Protein AF-A0A2H9NUJ4-F1 (afdb_monomer_lite)

Structure (mmCIF, N/CA/C/O backbone):
data_AF-A0A2H9NUJ4-F1
#
_entry.id   AF-A0A2H9NUJ4-F1
#
loop_
_atom_site.group_PDB
_atom_site.id
_atom_site.type_symbol
_atom_site.label_atom_id
_atom_site.label_alt_id
_atom_site.label_comp_id
_atom_site.label_asym_id
_atom_site.label_entity_id
_atom_site.label_seq_id
_atom_site.pdbx_PDB_ins_code
_atom_site.Cartn_x
_atom_site.Cartn_y
_atom_site.Cartn_z
_atom_site.occupancy
_atom_site.B_iso_or_equiv
_atom_site.auth_seq_id
_atom_site.auth_comp_id
_atom_site.auth_asym_id
_atom_site.auth_atom_id
_atom_site.pdbx_PDB_model_num
ATOM 1 N N . SER A 1 1 ? 20.844 10.760 -20.845 1.00 62.47 1 SER A N 1
ATOM 2 C CA . SER A 1 1 ? 20.416 10.807 -22.263 1.00 62.47 1 SER A CA 1
ATOM 3 C C . SER A 1 1 ? 21.504 11.251 -23.242 1.00 62.47 1 SER A C 1
ATOM 5 O O . SER A 1 1 ? 21.575 10.673 -24.317 1.00 62.47 1 SER A O 1
ATOM 7 N N . PHE A 1 2 ? 22.392 12.195 -22.890 1.00 80.06 2 PHE A N 1
ATOM 8 C CA . PHE A 1 2 ? 23.467 12.679 -23.781 1.00 80.06 2 PHE A CA 1
ATOM 9 C C . PHE A 1 2 ? 24.425 11.577 -24.287 1.00 80.06 2 PHE A C 1
ATOM 11 O O . PHE A 1 2 ? 24.618 11.435 -25.490 1.00 80.06 2 PHE A O 1
ATOM 18 N N . PHE A 1 3 ? 24.956 10.734 -23.393 1.00 82.25 3 PHE A N 1
ATOM 19 C CA . PHE A 1 3 ? 25.907 9.673 -23.766 1.00 82.25 3 PHE A CA 1
ATOM 20 C C . PHE A 1 3 ? 25.305 8.572 -24.653 1.00 82.25 3 PHE A C 1
ATOM 22 O O . PHE A 1 3 ? 25.983 8.054 -25.534 1.00 82.25 3 PHE A O 1
ATOM 29 N N . VAL A 1 4 ? 24.022 8.245 -24.464 1.00 80.62 4 VAL A N 1
ATOM 30 C CA . VAL A 1 4 ? 23.309 7.251 -25.287 1.00 80.62 4 VAL A CA 1
ATOM 31 C C . VAL A 1 4 ? 23.108 7.784 -26.705 1.00 80.62 4 VAL A C 1
ATOM 33 O O . VAL A 1 4 ? 23.403 7.085 -27.670 1.00 80.62 4 VAL A O 1
ATOM 36 N N . ALA A 1 5 ? 22.682 9.044 -26.835 1.00 83.31 5 ALA A N 1
ATOM 37 C CA . ALA A 1 5 ? 22.543 9.700 -28.132 1.00 83.31 5 ALA A CA 1
ATOM 38 C C . ALA A 1 5 ? 23.892 9.803 -28.865 1.00 83.31 5 ALA A C 1
ATOM 40 O O . ALA A 1 5 ? 23.971 9.515 -30.058 1.00 83.31 5 ALA A O 1
ATOM 41 N N . TYR A 1 6 ? 24.966 10.139 -28.143 1.00 88.31 6 TYR A N 1
ATOM 42 C CA . TYR A 1 6 ? 26.318 10.163 -28.698 1.00 88.31 6 TYR A CA 1
ATOM 43 C C . TYR A 1 6 ? 26.770 8.776 -29.179 1.00 88.31 6 TYR A C 1
ATOM 45 O O . TYR A 1 6 ? 27.252 8.645 -30.300 1.00 88.31 6 TYR A O 1
ATOM 53 N N . GLY A 1 7 ? 26.542 7.727 -28.383 1.00 84.56 7 GLY A N 1
ATOM 54 C CA . GLY A 1 7 ? 26.849 6.347 -28.766 1.00 84.56 7 GLY A CA 1
ATOM 55 C C . 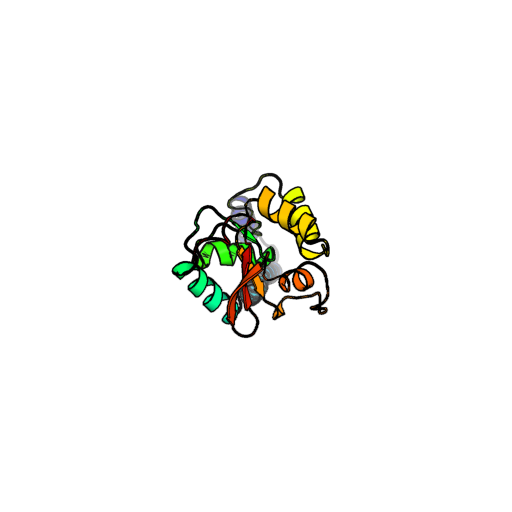GLY A 1 7 ? 26.126 5.908 -30.043 1.00 84.56 7 GLY A C 1
ATOM 56 O O . GLY A 1 7 ? 26.760 5.383 -30.955 1.00 84.56 7 GLY A O 1
ATOM 57 N N . PHE A 1 8 ? 24.826 6.200 -30.163 1.00 83.88 8 PHE A N 1
ATOM 58 C CA . PHE A 1 8 ? 24.062 5.926 -31.387 1.00 83.88 8 PHE A CA 1
ATOM 59 C C . PHE A 1 8 ? 24.624 6.662 -32.607 1.00 83.88 8 PHE A C 1
ATOM 61 O O . PHE A 1 8 ? 24.766 6.066 -33.674 1.00 83.88 8 PHE A O 1
ATOM 68 N N . LEU A 1 9 ? 24.992 7.937 -32.452 1.00 84.69 9 LEU A N 1
ATOM 69 C CA . LEU A 1 9 ? 25.594 8.722 -33.530 1.00 84.69 9 LEU A CA 1
ATOM 70 C C . LEU A 1 9 ? 26.946 8.158 -33.972 1.00 84.69 9 LEU A C 1
ATOM 72 O O . LEU A 1 9 ? 27.220 8.135 -35.169 1.00 84.69 9 LEU A O 1
ATOM 76 N N . VAL A 1 10 ? 27.766 7.682 -33.035 1.00 86.81 10 VAL A N 1
ATOM 77 C CA . VAL A 1 10 ? 29.050 7.041 -33.345 1.00 86.81 10 VAL A CA 1
ATOM 78 C C . VAL A 1 10 ? 28.833 5.750 -34.132 1.00 86.81 10 VAL A C 1
ATOM 80 O O . VAL A 1 10 ? 29.496 5.547 -35.141 1.00 86.81 10 VAL A O 1
ATOM 83 N N . VAL A 1 11 ? 27.876 4.904 -33.740 1.00 86.06 11 VAL A N 1
ATOM 84 C CA . VAL A 1 11 ? 27.567 3.659 -34.471 1.00 86.06 11 VAL A CA 1
ATOM 85 C C . VAL A 1 11 ? 27.027 3.949 -35.878 1.00 86.06 11 VAL A C 1
ATOM 87 O O . VAL A 1 11 ? 27.402 3.267 -36.831 1.00 86.06 11 VAL A O 1
ATOM 90 N N . LEU A 1 12 ? 26.188 4.979 -36.027 1.00 83.06 12 LEU A N 1
ATOM 91 C CA . LEU A 1 12 ? 25.603 5.371 -37.315 1.00 83.06 12 LEU A CA 1
ATOM 92 C C . LEU A 1 12 ? 26.615 6.005 -38.276 1.00 83.06 12 LEU A C 1
ATOM 94 O O . LEU A 1 12 ? 26.530 5.773 -39.479 1.00 83.06 12 LEU A O 1
ATOM 98 N N . LYS A 1 13 ? 27.543 6.815 -37.755 1.00 86.19 13 LYS A N 1
ATOM 99 C CA . LYS A 1 13 ? 28.540 7.551 -38.552 1.00 86.19 13 LYS A CA 1
ATOM 100 C C . LYS A 1 13 ? 29.860 6.808 -38.730 1.00 86.19 13 LYS A C 1
ATOM 102 O O . LYS A 1 13 ? 30.708 7.281 -39.478 1.00 86.19 13 LYS A O 1
ATOM 107 N N . ARG A 1 14 ? 30.058 5.689 -38.031 1.00 84.38 14 ARG A N 1
ATOM 108 C CA . ARG A 1 14 ? 31.231 4.833 -38.211 1.00 84.38 14 ARG A CA 1
ATOM 109 C C . ARG A 1 14 ? 31.310 4.385 -39.668 1.00 84.38 14 ARG A C 1
ATOM 111 O O . ARG A 1 14 ? 30.301 3.994 -40.246 1.00 84.38 14 ARG A O 1
ATOM 118 N N . GLU A 1 15 ? 32.504 4.418 -40.241 1.00 83.06 15 GLU A N 1
ATOM 119 C CA . GLU A 1 15 ? 32.754 3.806 -41.542 1.00 83.06 15 GLU A CA 1
ATOM 120 C C . GLU A 1 15 ? 32.741 2.285 -41.373 1.00 83.06 15 GLU A C 1
ATOM 122 O O . GLU A 1 15 ? 33.470 1.719 -40.552 1.00 83.06 15 GLU A O 1
ATOM 127 N N . TRP A 1 16 ? 31.826 1.630 -42.081 1.00 88.31 16 TRP A N 1
ATOM 128 C CA . TRP A 1 16 ? 31.661 0.185 -42.037 1.00 88.31 16 TRP A CA 1
ATOM 129 C C . TRP A 1 16 ? 32.300 -0.411 -43.280 1.00 88.31 16 TRP A C 1
ATOM 131 O O . TRP A 1 16 ? 31.849 -0.152 -44.389 1.00 88.31 16 TRP A O 1
ATOM 141 N N . GLU A 1 17 ? 33.303 -1.259 -43.078 1.00 84.31 17 GLU A N 1
ATOM 142 C CA . GLU A 1 17 ? 33.958 -2.012 -44.159 1.00 84.31 17 GLU A CA 1
ATOM 143 C C . GLU A 1 17 ? 32.982 -2.954 -44.885 1.00 84.31 17 GLU A C 1
ATOM 145 O O . GLU A 1 17 ? 33.141 -3.269 -46.060 1.00 84.31 17 GLU A O 1
ATOM 150 N N . LEU A 1 18 ? 31.945 -3.416 -44.178 1.00 88.06 18 LEU A N 1
ATOM 151 C CA . LEU A 1 18 ? 30.943 -4.344 -44.691 1.00 88.06 18 LEU A CA 1
ATOM 152 C C . LEU A 1 18 ? 29.539 -3.837 -44.354 1.00 88.06 18 LEU A C 1
ATOM 154 O O . LEU A 1 18 ? 29.100 -3.898 -43.202 1.00 88.06 18 LEU A O 1
ATOM 158 N N . GLU A 1 19 ? 28.802 -3.404 -45.378 1.00 83.69 19 GLU A N 1
ATOM 159 C CA . GLU A 1 19 ? 27.438 -2.869 -45.232 1.00 83.69 19 GLU A CA 1
ATOM 160 C C . GLU A 1 19 ? 26.470 -3.906 -44.627 1.00 83.69 19 GLU A C 1
ATOM 162 O O . GLU A 1 19 ? 25.564 -3.558 -43.872 1.00 83.69 19 GLU A O 1
ATOM 167 N N . MET A 1 20 ? 26.709 -5.202 -44.862 1.00 89.62 20 MET A N 1
ATOM 168 C CA . MET A 1 20 ? 25.930 -6.290 -44.259 1.00 89.62 20 MET A CA 1
ATOM 169 C C . MET A 1 20 ? 26.026 -6.301 -42.724 1.00 89.62 20 MET A C 1
ATOM 171 O O . MET A 1 20 ? 25.022 -6.485 -42.037 1.00 89.62 20 MET A O 1
ATOM 175 N N . ILE A 1 21 ? 27.220 -6.067 -42.167 1.00 88.75 21 ILE A N 1
ATOM 176 C CA . ILE A 1 21 ? 27.433 -6.059 -40.711 1.00 88.75 21 ILE A CA 1
ATOM 177 C C . ILE A 1 21 ? 26.735 -4.850 -40.085 1.00 88.75 21 ILE A C 1
ATOM 179 O O . ILE A 1 21 ? 26.110 -4.969 -39.028 1.00 88.75 21 ILE A O 1
ATOM 183 N N . LYS A 1 22 ? 26.790 -3.697 -40.755 1.00 87.19 22 LYS A N 1
ATOM 184 C CA . LYS A 1 22 ? 26.069 -2.489 -40.347 1.00 87.19 22 LYS A CA 1
ATOM 185 C C . LYS A 1 22 ? 24.565 -2.738 -40.283 1.00 87.19 22 LYS A C 1
ATOM 187 O O . LYS A 1 22 ? 23.949 -2.452 -39.260 1.00 87.19 22 LYS A O 1
ATOM 192 N N . GLN A 1 23 ? 23.986 -3.315 -41.338 1.00 89.25 23 GLN A N 1
ATOM 193 C CA . GLN A 1 23 ? 22.555 -3.624 -41.393 1.00 89.25 23 GLN A CA 1
ATOM 194 C C . GLN A 1 23 ? 22.140 -4.576 -40.266 1.00 89.25 23 GLN A C 1
ATOM 196 O O . GLN A 1 23 ? 21.194 -4.279 -39.539 1.00 89.25 23 GLN A O 1
ATOM 201 N N . LEU A 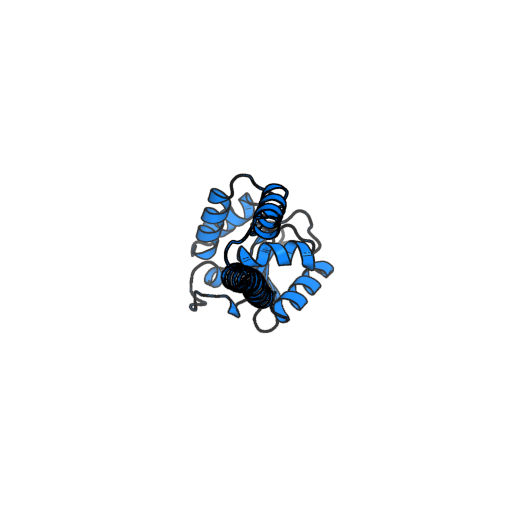1 24 ? 22.887 -5.663 -40.051 1.00 91.81 24 LEU A N 1
ATOM 202 C CA . LEU A 1 24 ? 22.617 -6.602 -38.958 1.00 91.81 24 LEU A CA 1
ATOM 203 C C . LEU A 1 24 ? 22.720 -5.933 -37.582 1.00 91.81 24 LEU A C 1
ATOM 205 O O . LEU A 1 24 ? 21.852 -6.131 -36.736 1.00 91.81 24 LEU A O 1
ATOM 209 N N . THR A 1 25 ? 23.735 -5.095 -37.363 1.00 90.81 25 THR A N 1
ATOM 210 C CA . THR A 1 25 ? 23.928 -4.392 -36.084 1.00 90.81 25 THR A CA 1
ATOM 211 C C . THR A 1 25 ? 22.790 -3.411 -35.802 1.00 90.81 25 THR A C 1
ATOM 213 O O . THR A 1 25 ? 22.286 -3.354 -34.680 1.00 90.81 25 THR A O 1
ATOM 216 N N . LEU A 1 26 ? 22.348 -2.664 -36.818 1.00 89.38 26 LEU A N 1
ATOM 217 C CA . LEU A 1 26 ? 21.223 -1.736 -36.693 1.00 89.38 26 LEU A CA 1
ATOM 218 C C . LEU A 1 26 ? 19.905 -2.471 -36.428 1.00 89.38 26 LEU A C 1
ATOM 220 O O . LEU A 1 26 ? 19.137 -2.033 -35.574 1.00 89.38 26 LEU A O 1
ATOM 224 N N . VAL A 1 27 ? 19.671 -3.607 -37.092 1.00 93.38 27 VAL A N 1
ATOM 225 C CA . VAL A 1 27 ? 18.503 -4.462 -36.830 1.00 93.38 27 VAL A CA 1
ATOM 226 C C . VAL A 1 27 ? 18.530 -4.990 -35.397 1.00 93.38 27 VAL A C 1
ATOM 228 O O . VAL A 1 27 ? 17.522 -4.898 -34.705 1.00 93.38 27 VAL A O 1
ATOM 231 N N . ILE A 1 28 ? 19.674 -5.475 -34.909 1.00 91.81 28 ILE A N 1
ATOM 232 C CA . ILE A 1 28 ? 19.805 -5.972 -33.530 1.00 91.81 28 ILE A CA 1
ATOM 233 C C . ILE A 1 28 ? 19.549 -4.853 -32.512 1.00 91.81 28 ILE A C 1
ATOM 235 O O . ILE A 1 28 ? 18.808 -5.066 -31.552 1.00 91.81 28 ILE A O 1
ATOM 239 N N . LEU A 1 29 ? 20.106 -3.654 -32.722 1.00 90.38 29 LEU A N 1
ATOM 240 C CA . LEU A 1 29 ? 19.858 -2.493 -31.858 1.00 90.38 29 LEU A CA 1
ATOM 241 C C . LEU A 1 29 ? 18.377 -2.103 -31.842 1.00 90.38 29 LEU A C 1
ATOM 243 O O . LEU A 1 29 ? 17.812 -1.865 -30.774 1.00 90.38 29 LEU A O 1
ATOM 247 N N . PHE A 1 30 ? 17.741 -2.072 -33.012 1.00 90.38 30 PHE A N 1
ATOM 248 C CA . PHE A 1 30 ? 16.323 -1.761 -33.143 1.00 90.38 30 PHE A CA 1
ATOM 249 C C . PHE A 1 30 ? 15.446 -2.807 -32.444 1.00 90.38 30 PHE A C 1
ATOM 251 O O . PHE A 1 30 ? 14.585 -2.452 -31.640 1.00 90.38 30 PHE A O 1
ATOM 258 N N . CYS A 1 31 ? 15.718 -4.095 -32.668 1.00 92.56 31 CYS A N 1
ATOM 259 C CA . CYS A 1 31 ? 15.043 -5.197 -31.988 1.00 92.56 31 CYS A CA 1
ATOM 260 C C . CYS A 1 31 ? 15.237 -5.135 -30.468 1.00 92.56 31 CYS A C 1
ATOM 262 O O . CYS A 1 31 ? 14.282 -5.357 -29.728 1.00 92.56 31 CYS A O 1
ATOM 264 N N . GLY A 1 32 ? 16.437 -4.793 -29.990 1.00 89.62 32 GLY A N 1
ATOM 265 C CA . GLY A 1 32 ? 16.723 -4.636 -28.564 1.00 89.62 32 GLY A CA 1
ATOM 266 C C . GLY A 1 32 ? 15.905 -3.518 -27.917 1.00 89.62 32 GLY A C 1
ATOM 267 O O . GLY A 1 32 ? 15.355 -3.708 -26.832 1.00 89.62 32 GLY A O 1
ATOM 268 N N . ILE A 1 33 ? 15.760 -2.377 -28.599 1.00 88.31 33 ILE A N 1
ATOM 269 C CA . ILE A 1 33 ? 14.915 -1.273 -28.125 1.00 88.31 33 ILE A CA 1
ATOM 270 C C . ILE A 1 33 ? 13.442 -1.689 -28.122 1.00 88.31 33 ILE A C 1
ATOM 272 O O . ILE A 1 33 ? 12.784 -1.554 -27.093 1.00 88.31 33 ILE A O 1
ATOM 276 N N . LEU A 1 34 ? 12.935 -2.237 -29.231 1.00 89.88 34 LEU A N 1
ATOM 277 C CA . LEU A 1 34 ? 11.536 -2.660 -29.331 1.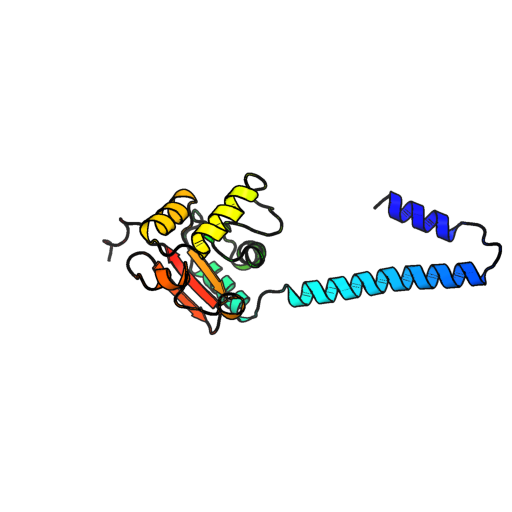00 89.88 34 LEU A CA 1
ATOM 278 C C . LEU A 1 34 ? 11.179 -3.712 -28.281 1.00 89.88 34 LEU A C 1
ATOM 280 O O . LEU A 1 34 ? 10.166 -3.584 -27.596 1.00 89.88 34 LEU A O 1
ATOM 284 N N . PHE A 1 35 ? 12.020 -4.732 -28.116 1.00 88.50 35 PHE A N 1
ATOM 285 C CA . PHE A 1 35 ? 11.785 -5.793 -27.145 1.00 88.50 35 PHE A CA 1
ATOM 286 C C . PHE A 1 35 ? 11.844 -5.271 -25.706 1.00 88.50 35 PHE A C 1
ATOM 288 O O . PHE A 1 35 ? 11.014 -5.652 -24.882 1.00 88.50 35 PHE A O 1
ATOM 295 N N . SER A 1 36 ? 12.772 -4.355 -25.410 1.00 85.19 36 SER A N 1
ATOM 296 C CA . SER A 1 36 ? 12.833 -3.676 -24.112 1.00 85.19 36 SER A CA 1
ATOM 297 C C . SER A 1 36 ? 11.550 -2.890 -23.829 1.00 85.19 36 SER A C 1
ATOM 299 O O . SER A 1 36 ? 10.942 -3.065 -22.773 1.00 85.19 36 SER A O 1
ATOM 301 N N . SER A 1 37 ? 11.076 -2.096 -24.794 1.00 82.81 37 SER A N 1
ATOM 302 C CA . SER A 1 37 ? 9.836 -1.326 -24.662 1.00 82.81 37 SER A CA 1
ATOM 303 C C . SER A 1 37 ? 8.607 -2.218 -24.471 1.00 82.81 37 SER A C 1
ATOM 305 O O . SER A 1 37 ? 7.799 -1.944 -23.588 1.00 82.81 37 SER A O 1
ATOM 307 N N . ILE A 1 38 ? 8.478 -3.307 -25.236 1.00 81.81 38 ILE A N 1
ATOM 308 C CA . ILE A 1 38 ? 7.363 -4.262 -25.107 1.00 81.81 38 ILE A CA 1
ATOM 309 C C . ILE A 1 38 ? 7.415 -4.988 -23.755 1.00 81.81 38 ILE A C 1
ATOM 311 O O . ILE A 1 38 ? 6.398 -5.118 -23.076 1.00 81.81 38 ILE A O 1
ATOM 315 N N . SER A 1 39 ? 8.600 -5.429 -23.327 1.00 75.19 39 SER A N 1
ATOM 316 C CA . SER A 1 39 ? 8.801 -6.070 -22.022 1.00 75.19 39 SER A CA 1
ATOM 317 C C . SER A 1 39 ? 8.445 -5.126 -20.870 1.00 75.19 39 SER A C 1
ATOM 319 O O . SER A 1 39 ? 7.786 -5.531 -19.911 1.00 75.19 39 SER A O 1
ATOM 321 N N . PHE A 1 40 ? 8.811 -3.847 -20.984 1.00 72.62 40 PHE A N 1
ATOM 322 C CA . PHE A 1 40 ? 8.443 -2.825 -20.011 1.00 72.62 40 PHE A CA 1
ATOM 323 C C . PHE A 1 40 ? 6.932 -2.554 -20.006 1.00 72.62 40 PHE A C 1
ATOM 325 O O . PHE A 1 40 ? 6.328 -2.533 -18.937 1.00 72.62 40 PHE A O 1
ATOM 332 N N . ALA A 1 41 ? 6.301 -2.432 -21.178 1.00 68.62 41 ALA A N 1
ATOM 333 C CA . ALA A 1 41 ? 4.859 -2.221 -21.298 1.00 68.62 41 ALA A CA 1
ATOM 334 C C . ALA A 1 41 ? 4.048 -3.368 -20.671 1.00 68.62 41 ALA A C 1
ATOM 336 O O . ALA A 1 41 ? 3.119 -3.113 -19.909 1.00 68.62 41 ALA A O 1
ATOM 337 N N . ASN A 1 42 ? 4.445 -4.623 -20.906 1.00 60.44 42 ASN A N 1
ATOM 338 C CA . ASN A 1 42 ? 3.792 -5.784 -20.296 1.00 60.44 42 ASN A CA 1
ATOM 339 C C . ASN A 1 42 ? 3.961 -5.821 -18.773 1.00 60.44 42 ASN A C 1
ATOM 341 O O . ASN A 1 42 ? 3.034 -6.200 -18.064 1.00 60.44 42 ASN A O 1
ATOM 345 N N . ARG A 1 43 ? 5.116 -5.398 -18.248 1.00 58.69 43 ARG A N 1
ATOM 346 C CA . ARG A 1 43 ? 5.312 -5.280 -16.795 1.00 58.69 43 ARG A CA 1
ATOM 347 C C . ARG A 1 43 ? 4.422 -4.191 -16.205 1.00 58.69 43 ARG A C 1
ATOM 349 O O . ARG A 1 43 ? 3.779 -4.439 -15.199 1.00 58.69 43 ARG A O 1
ATOM 356 N N . VAL A 1 44 ? 4.334 -3.024 -16.842 1.00 57.06 44 VAL A N 1
ATOM 357 C CA . VAL A 1 44 ? 3.488 -1.913 -16.374 1.00 57.06 44 VAL A CA 1
ATOM 358 C C . VAL A 1 44 ? 2.000 -2.267 -16.430 1.00 57.06 44 VAL A C 1
ATOM 360 O O . VAL A 1 44 ? 1.277 -1.961 -15.489 1.00 57.06 44 VAL A O 1
ATOM 363 N N . ALA A 1 45 ? 1.549 -2.966 -17.474 1.00 51.47 45 ALA A N 1
ATOM 364 C CA . ALA A 1 45 ? 0.158 -3.405 -17.597 1.00 51.47 45 ALA A CA 1
ATOM 365 C C . ALA A 1 45 ? -0.264 -4.384 -16.484 1.00 51.47 45 ALA A C 1
ATOM 367 O O . ALA A 1 45 ? -1.413 -4.366 -16.061 1.00 51.47 45 ALA A O 1
ATOM 368 N N . VAL A 1 46 ? 0.668 -5.201 -15.979 1.00 56.72 46 VAL A N 1
ATOM 369 C CA . VAL A 1 46 ? 0.434 -6.125 -14.852 1.00 56.72 46 VAL A CA 1
ATOM 370 C C . VAL A 1 46 ? 0.606 -5.438 -13.485 1.00 56.72 46 VAL A C 1
ATOM 372 O O . VAL A 1 46 ? 0.136 -5.953 -12.478 1.00 56.72 46 VAL A O 1
ATOM 375 N N . LEU A 1 47 ? 1.249 -4.266 -13.432 1.00 62.56 47 LEU A N 1
ATOM 376 C CA . LEU A 1 47 ? 1.444 -3.469 -12.208 1.00 62.56 47 LEU A CA 1
ATOM 377 C C . LEU A 1 47 ? 0.291 -2.491 -11.915 1.00 62.56 47 LEU A C 1
ATOM 379 O O . LEU A 1 47 ? 0.299 -1.835 -10.870 1.00 62.56 47 LEU A O 1
ATOM 383 N N . GLY A 1 48 ? -0.670 -2.356 -12.835 1.00 75.06 48 GLY A N 1
ATOM 384 C CA . GLY A 1 48 ? -1.863 -1.538 -12.627 1.00 75.06 48 GLY A CA 1
ATOM 385 C C . GLY A 1 48 ? -2.740 -2.075 -11.486 1.00 75.06 48 GLY A C 1
ATOM 386 O O . GLY A 1 48 ? -2.744 -3.282 -11.236 1.00 75.06 48 GLY A O 1
ATOM 387 N N . PRO A 1 49 ? -3.486 -1.204 -10.784 1.00 85.44 49 PRO A N 1
ATOM 388 C CA . PRO A 1 49 ? -4.414 -1.643 -9.753 1.00 85.44 49 PRO A CA 1
ATOM 389 C C . PRO A 1 49 ? -5.555 -2.440 -10.398 1.00 85.44 49 PRO A C 1
ATOM 391 O O . PRO A 1 49 ? -5.968 -2.153 -11.525 1.00 85.44 49 PRO A O 1
ATOM 394 N N . SER A 1 50 ? -6.078 -3.432 -9.679 1.00 88.75 50 SER A N 1
ATOM 395 C CA . SER A 1 50 ? -7.310 -4.119 -10.072 1.00 88.75 50 SER A CA 1
ATOM 396 C C . SER A 1 50 ? -8.475 -3.118 -10.164 1.00 88.75 50 SER A C 1
ATOM 398 O O . SER A 1 50 ? -8.450 -2.096 -9.468 1.00 88.75 50 SER A O 1
ATOM 400 N N . PRO A 1 51 ? -9.505 -3.368 -10.994 1.00 91.12 51 PRO A N 1
ATOM 401 C CA . PRO A 1 51 ? -10.712 -2.538 -11.008 1.00 91.12 51 PRO A CA 1
ATOM 402 C C . PRO A 1 51 ? -11.301 -2.340 -9.604 1.00 91.12 51 PRO A C 1
ATOM 404 O O . PRO A 1 51 ? -11.652 -1.226 -9.228 1.00 91.12 51 PRO A O 1
ATOM 407 N N . GLU A 1 52 ? -11.289 -3.390 -8.782 1.00 93.38 52 GLU A N 1
ATOM 408 C CA . GLU A 1 52 ? -11.746 -3.363 -7.393 1.00 93.38 52 GLU A CA 1
ATOM 409 C C . GLU A 1 52 ? -10.917 -2.401 -6.527 1.00 93.38 52 GLU A C 1
ATOM 411 O O . GLU A 1 52 ? -11.468 -1.673 -5.693 1.00 93.38 52 GLU A O 1
ATOM 416 N N . MET A 1 53 ? -9.597 -2.350 -6.742 1.00 93.69 53 MET A N 1
ATOM 417 C CA . MET A 1 53 ? -8.718 -1.380 -6.088 1.00 93.69 53 MET A CA 1
ATOM 418 C C . MET A 1 53 ? -9.012 0.043 -6.571 1.00 93.69 53 MET A C 1
ATOM 420 O O . MET A 1 53 ? -9.097 0.946 -5.745 1.00 93.69 53 MET A O 1
ATOM 424 N N . VAL A 1 54 ? -9.220 0.265 -7.873 1.00 94.75 54 VAL A N 1
ATOM 425 C CA . VAL A 1 54 ? -9.573 1.596 -8.407 1.00 94.75 54 VAL A CA 1
ATOM 426 C C . VAL A 1 54 ? -10.865 2.115 -7.777 1.00 94.75 54 VAL A C 1
ATOM 428 O O . VAL A 1 54 ? -10.890 3.240 -7.271 1.00 94.75 54 VAL A O 1
ATOM 431 N N . ASP A 1 55 ? -11.907 1.287 -7.746 1.00 95.69 55 ASP A N 1
ATOM 432 C CA . ASP A 1 55 ? -13.199 1.638 -7.155 1.00 95.69 55 ASP A CA 1
ATOM 433 C C . ASP A 1 55 ? -13.069 1.927 -5.655 1.00 95.69 55 ASP A C 1
ATOM 435 O O . ASP A 1 55 ? -13.601 2.922 -5.157 1.00 95.69 55 ASP A O 1
ATOM 439 N N . THR A 1 56 ? -12.292 1.110 -4.937 1.00 96.38 56 THR A N 1
ATOM 440 C CA . THR A 1 56 ? -12.025 1.316 -3.509 1.00 96.38 56 THR A CA 1
ATOM 441 C C . THR A 1 56 ? -11.300 2.630 -3.247 1.00 96.38 56 THR A C 1
ATOM 443 O O . THR A 1 56 ? -11.686 3.386 -2.356 1.00 96.38 56 THR A O 1
ATOM 446 N N . LEU A 1 57 ? -10.254 2.934 -4.014 1.00 96.00 57 LEU A N 1
ATOM 447 C CA . LEU A 1 57 ? -9.479 4.160 -3.836 1.00 96.00 57 LEU A CA 1
ATOM 448 C C . LEU A 1 57 ? -10.303 5.402 -4.209 1.00 96.00 57 LEU A C 1
ATOM 450 O O . LEU A 1 57 ? -10.212 6.424 -3.527 1.00 96.00 57 LEU A O 1
ATOM 454 N N . SER A 1 58 ? -11.181 5.299 -5.212 1.00 95.94 58 SER A N 1
ATOM 455 C CA . SER A 1 58 ? -12.162 6.342 -5.539 1.00 95.94 58 SER A CA 1
ATOM 456 C C . SER A 1 58 ? -13.164 6.572 -4.400 1.00 95.94 58 SER A C 1
ATOM 458 O O . SER A 1 58 ? -13.439 7.714 -4.009 1.00 95.94 58 SER A O 1
ATOM 460 N N . TRP A 1 59 ? -13.661 5.489 -3.796 1.00 96.62 59 TRP A N 1
ATOM 461 C CA . TRP A 1 59 ? -14.511 5.563 -2.612 1.00 96.62 59 TRP A CA 1
ATOM 462 C C . TRP A 1 59 ? -13.778 6.238 -1.442 1.00 96.62 59 TRP A C 1
ATOM 464 O O . TRP A 1 59 ? -14.314 7.165 -0.829 1.00 96.62 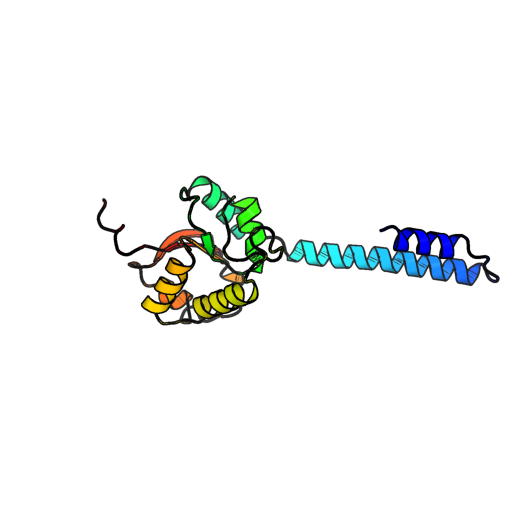59 TRP A O 1
ATOM 474 N N . MET A 1 60 ? -12.524 5.855 -1.179 1.00 96.44 60 MET A N 1
ATOM 475 C CA . MET A 1 60 ? -11.712 6.452 -0.115 1.00 96.44 60 MET A CA 1
ATOM 476 C C . MET A 1 60 ? -11.514 7.950 -0.306 1.00 96.44 60 MET A C 1
ATOM 478 O O . MET A 1 60 ? -11.655 8.700 0.658 1.00 96.44 60 MET A O 1
ATOM 482 N N . ARG A 1 61 ? -11.239 8.400 -1.536 1.00 95.44 61 ARG A N 1
ATOM 483 C CA . ARG A 1 61 ? -11.065 9.823 -1.855 1.00 95.44 61 ARG A CA 1
ATOM 484 C C . ARG A 1 61 ? -12.238 10.678 -1.373 1.00 95.44 61 ARG A C 1
ATOM 486 O O . ARG A 1 61 ? -12.044 11.794 -0.905 1.00 95.44 61 ARG A O 1
ATOM 493 N N . THR A 1 62 ? -13.453 10.151 -1.495 1.00 94.94 62 THR A N 1
ATOM 494 C CA . THR A 1 62 ? -14.697 10.887 -1.228 1.00 94.94 62 THR A CA 1
ATOM 495 C C . THR A 1 62 ? -15.232 10.698 0.195 1.00 94.94 62 THR A C 1
ATOM 497 O O . THR A 1 62 ? -15.931 11.578 0.698 1.00 94.94 62 THR A O 1
ATOM 500 N N . HIS A 1 63 ? -14.894 9.592 0.866 1.00 94.88 63 HIS A N 1
ATOM 501 C CA . HIS A 1 63 ? -15.466 9.230 2.171 1.00 94.88 63 HIS A CA 1
ATOM 502 C C . HIS A 1 63 ? -14.482 9.349 3.341 1.00 94.88 63 HIS A C 1
ATOM 504 O O . HIS A 1 63 ? -14.908 9.613 4.466 1.00 94.88 63 HIS A O 1
ATOM 510 N N . VAL A 1 64 ? -13.177 9.202 3.101 1.00 92.62 64 VAL A N 1
ATOM 511 C CA . VAL A 1 64 ? -12.146 9.358 4.134 1.00 92.62 64 VAL A CA 1
ATOM 512 C C . VAL A 1 64 ? -11.771 10.834 4.240 1.00 92.62 64 VAL A C 1
ATOM 514 O O . VAL A 1 64 ? -11.194 11.406 3.314 1.00 92.62 64 VAL A O 1
ATOM 517 N N . ARG A 1 65 ? -12.105 11.466 5.369 1.00 82.00 65 ARG A N 1
ATOM 518 C CA . ARG A 1 65 ? -11.941 12.919 5.570 1.00 82.00 65 ARG A CA 1
ATOM 519 C C . ARG A 1 65 ? -10.669 13.322 6.311 1.00 82.00 65 ARG A C 1
ATOM 521 O O . ARG A 1 65 ? -10.270 14.474 6.204 1.00 82.00 65 ARG A O 1
ATOM 528 N N . ASP A 1 66 ? -10.037 12.409 7.041 1.00 81.88 66 ASP A N 1
ATOM 529 C CA . ASP A 1 66 ? -8.838 12.736 7.811 1.00 81.88 66 ASP A CA 1
ATOM 530 C C . ASP A 1 66 ? -7.600 12.776 6.898 1.00 81.88 66 ASP A C 1
ATOM 532 O O . ASP A 1 66 ? -7.101 11.749 6.437 1.00 81.88 66 ASP A O 1
ATOM 536 N N . GLU A 1 67 ? -7.131 13.987 6.596 1.00 75.12 67 GLU A N 1
ATOM 537 C CA . GLU A 1 67 ? -5.924 14.231 5.794 1.00 75.12 67 GLU A CA 1
ATOM 538 C C . GLU A 1 67 ? -4.624 14.131 6.609 1.00 75.12 67 GLU A C 1
ATOM 540 O O . GLU A 1 67 ? -3.528 14.098 6.043 1.00 75.12 67 GLU A O 1
ATOM 545 N N . GLY A 1 68 ? -4.726 14.088 7.940 1.00 83.88 68 GLY A N 1
ATOM 546 C CA . GLY A 1 68 ? -3.584 14.013 8.842 1.00 83.88 68 GLY A CA 1
ATOM 547 C C . GLY A 1 68 ? -3.041 12.597 9.008 1.00 83.88 68 GLY A C 1
ATOM 548 O O . GLY A 1 68 ? -1.874 12.440 9.369 1.00 83.88 68 GLY A O 1
ATOM 549 N N . LYS A 1 69 ? -3.855 11.571 8.744 1.00 92.00 69 LYS A N 1
ATOM 550 C CA . LYS A 1 69 ? -3.506 10.158 8.944 1.00 92.00 69 LYS A CA 1
ATOM 551 C C . LYS A 1 69 ? -2.927 9.517 7.690 1.00 92.00 69 LYS A C 1
ATOM 553 O O . LYS A 1 69 ? -3.358 9.783 6.570 1.00 92.00 69 LYS A O 1
ATOM 558 N N . MET A 1 70 ? -1.963 8.622 7.890 1.00 93.31 70 MET A N 1
ATOM 559 C CA . MET A 1 70 ? -1.412 7.811 6.807 1.00 93.31 70 MET A CA 1
ATOM 560 C C . MET A 1 70 ? -2.240 6.548 6.569 1.00 93.31 70 MET A C 1
ATOM 562 O O . MET A 1 70 ? -2.826 5.971 7.490 1.00 93.31 70 MET A O 1
ATOM 566 N N . VAL A 1 71 ? -2.241 6.111 5.312 1.00 95.12 71 VAL A N 1
ATOM 567 C CA . VAL A 1 71 ? -2.815 4.847 4.860 1.00 95.12 71 VAL A CA 1
ATOM 568 C C . VAL A 1 71 ? -1.722 3.786 4.806 1.00 95.12 71 VAL A C 1
ATOM 570 O O . VAL A 1 71 ? -0.724 3.940 4.098 1.00 95.12 71 VAL A O 1
ATOM 573 N N . PHE A 1 72 ? -1.923 2.684 5.514 1.00 95.31 72 PHE A N 1
ATOM 574 C CA . PHE A 1 72 ? -1.067 1.510 5.446 1.00 95.31 72 PHE A CA 1
ATOM 575 C C . PHE A 1 72 ? -1.617 0.497 4.440 1.00 95.31 72 PHE A C 1
ATOM 577 O O . PHE A 1 72 ? -2.794 0.143 4.458 1.00 95.31 72 PHE A O 1
ATOM 584 N N . THR A 1 73 ? -0.753 0.028 3.550 1.00 93.12 73 THR A N 1
ATOM 585 C CA . THR A 1 73 ? -1.067 -0.973 2.528 1.00 93.12 73 THR A CA 1
ATOM 586 C C . THR A 1 73 ? 0.213 -1.724 2.155 1.00 93.12 73 THR A C 1
ATOM 588 O O . THR A 1 73 ? 1.293 -1.416 2.663 1.00 93.12 73 THR A O 1
ATOM 591 N N . TYR A 1 74 ? 0.118 -2.712 1.266 1.00 89.88 74 TYR A N 1
ATOM 592 C CA . TYR A 1 74 ? 1.306 -3.285 0.641 1.00 89.88 74 TYR A CA 1
ATOM 593 C C . TYR A 1 74 ? 2.068 -2.207 -0.126 1.00 89.88 74 TYR A C 1
ATOM 595 O O . TYR A 1 74 ? 1.465 -1.410 -0.840 1.00 89.88 74 TYR A O 1
ATOM 603 N N . TYR A 1 75 ? 3.399 -2.211 -0.020 1.00 87.00 75 TYR A N 1
ATOM 604 C CA . TYR A 1 75 ? 4.245 -1.167 -0.608 1.00 87.00 75 TYR A CA 1
ATOM 605 C C . TYR A 1 75 ? 3.982 -0.959 -2.108 1.00 87.00 75 TYR A C 1
ATOM 607 O O . TYR A 1 75 ? 4.033 0.165 -2.591 1.00 87.00 75 TYR A O 1
ATOM 615 N N . SER A 1 76 ? 3.644 -2.028 -2.838 1.00 86.31 76 SER A N 1
ATOM 616 C CA . SER A 1 76 ? 3.299 -1.997 -4.263 1.00 86.31 76 SER A CA 1
ATOM 617 C C . SER A 1 76 ? 2.060 -1.154 -4.580 1.00 86.31 76 SER A C 1
ATOM 619 O O . SER A 1 76 ? 1.940 -0.656 -5.695 1.00 86.31 76 SER A O 1
ATOM 621 N N . ASN A 1 77 ? 1.160 -0.969 -3.612 1.00 89.69 77 ASN A N 1
ATOM 622 C CA . ASN A 1 77 ? -0.078 -0.208 -3.767 1.00 89.69 77 ASN A CA 1
ATOM 623 C C . ASN A 1 77 ? 0.056 1.250 -3.308 1.00 89.69 77 ASN A C 1
ATOM 625 O O . ASN A 1 77 ? -0.836 2.046 -3.596 1.00 89.69 77 ASN A O 1
ATOM 629 N N . GLY A 1 78 ? 1.149 1.622 -2.628 1.00 90.25 78 GLY A N 1
ATOM 630 C CA . GLY A 1 78 ? 1.322 2.963 -2.059 1.00 90.25 78 GLY A CA 1
ATOM 631 C C . GLY A 1 78 ? 1.162 4.077 -3.095 1.00 90.25 78 GLY A C 1
ATOM 632 O O . GLY A 1 78 ? 0.394 5.011 -2.883 1.00 90.25 78 GLY A O 1
ATOM 633 N N . PHE A 1 79 ? 1.776 3.912 -4.271 1.00 89.38 79 PHE A N 1
ATOM 634 C CA . PHE A 1 79 ? 1.650 4.869 -5.376 1.00 89.38 79 PHE A CA 1
ATOM 635 C C . PHE A 1 79 ? 0.192 5.072 -5.822 1.00 89.38 79 PHE A C 1
ATOM 637 O O . PHE A 1 79 ? -0.241 6.192 -6.095 1.00 89.38 79 PHE A O 1
ATOM 644 N N . TRP A 1 80 ? -0.593 3.995 -5.883 1.00 90.88 80 TRP A N 1
ATOM 645 C CA . TRP A 1 80 ? -1.998 4.067 -6.281 1.00 90.88 80 TRP A CA 1
ATOM 646 C C . TRP A 1 80 ? -2.852 4.744 -5.213 1.00 90.88 80 TRP A C 1
ATOM 648 O O . TRP A 1 80 ? -3.716 5.548 -5.549 1.00 90.88 80 TRP A O 1
ATOM 658 N N . VAL A 1 81 ? -2.576 4.488 -3.931 1.00 92.69 81 VAL A N 1
ATOM 659 C CA . VAL A 1 81 ? -3.236 5.190 -2.821 1.00 92.69 81 VAL A CA 1
ATOM 660 C C . VAL A 1 81 ? -2.996 6.698 -2.912 1.00 92.69 81 VAL A C 1
ATOM 662 O O . VAL A 1 81 ? -3.942 7.479 -2.822 1.00 92.69 81 VAL A O 1
ATOM 665 N N . GLU A 1 82 ? -1.755 7.114 -3.147 1.00 90.75 82 GLU A N 1
ATOM 666 C CA . GLU A 1 82 ? -1.407 8.533 -3.254 1.00 90.75 82 GLU A CA 1
ATOM 667 C C . GLU A 1 82 ? -2.052 9.204 -4.466 1.00 90.75 82 GLU A C 1
ATOM 669 O O . GLU A 1 82 ? -2.564 10.316 -4.356 1.00 90.75 82 GLU A O 1
ATOM 674 N N . THR A 1 83 ? -2.062 8.531 -5.616 1.00 90.00 83 THR A N 1
ATOM 675 C CA . THR A 1 83 ? -2.530 9.124 -6.878 1.00 90.00 83 THR A CA 1
ATOM 676 C C . THR A 1 83 ? -4.042 9.056 -7.083 1.00 90.00 83 THR A C 1
ATOM 678 O O . THR A 1 83 ? -4.610 9.984 -7.655 1.00 90.00 83 THR A O 1
ATOM 681 N N . LEU A 1 84 ? -4.710 7.988 -6.632 1.00 93.31 84 LEU A N 1
ATOM 682 C CA . LEU A 1 84 ? -6.147 7.783 -6.851 1.00 93.31 84 LEU A CA 1
ATOM 683 C C . LEU A 1 84 ? -6.992 8.192 -5.643 1.00 93.31 84 LEU A C 1
ATOM 685 O O . LEU A 1 84 ? -8.039 8.814 -5.827 1.00 93.31 84 LEU A O 1
ATOM 689 N N . ALA A 1 85 ? -6.552 7.863 -4.423 1.00 94.06 85 ALA A N 1
ATOM 690 C CA . ALA A 1 85 ? -7.276 8.242 -3.207 1.00 94.06 85 ALA A CA 1
ATOM 691 C C . ALA A 1 85 ? -6.894 9.641 -2.696 1.00 94.06 85 ALA A C 1
ATOM 693 O O . ALA A 1 85 ? -7.596 10.181 -1.841 1.00 94.06 85 ALA A O 1
ATOM 694 N N . GLU A 1 86 ? -5.802 10.224 -3.208 1.00 92.31 86 GLU A N 1
ATOM 695 C CA . GLU A 1 86 ? -5.238 11.503 -2.748 1.00 92.31 86 GLU A CA 1
ATOM 696 C C . GLU A 1 86 ? -4.934 11.490 -1.240 1.00 92.31 86 GLU A C 1
ATOM 698 O O . GLU A 1 86 ? -5.115 12.480 -0.529 1.00 92.31 86 GLU A O 1
ATOM 703 N N . LYS A 1 87 ? -4.481 10.335 -0.730 1.00 92.00 87 LYS A N 1
ATOM 704 C CA . LYS A 1 87 ? -4.117 10.132 0.678 1.00 92.00 87 LYS A CA 1
ATOM 705 C C . LYS A 1 87 ? -2.637 9.822 0.819 1.00 92.00 87 LYS A C 1
ATOM 707 O O . LYS A 1 87 ? -2.059 9.118 -0.001 1.00 92.00 87 LYS A O 1
ATOM 712 N N . ARG A 1 88 ? -2.032 10.297 1.908 1.00 91.62 88 ARG A N 1
ATOM 713 C CA . ARG A 1 88 ? -0.644 9.956 2.246 1.00 91.62 88 ARG A CA 1
ATOM 714 C C . ARG A 1 88 ? -0.555 8.471 2.565 1.00 91.62 88 ARG A C 1
ATOM 716 O O . ARG A 1 88 ? -1.309 7.984 3.408 1.00 91.62 88 ARG A O 1
ATOM 723 N N . THR A 1 89 ? 0.381 7.763 1.945 1.00 91.62 89 THR A N 1
ATOM 724 C CA . THR A 1 89 ? 0.643 6.362 2.279 1.00 91.62 89 THR A CA 1
ATOM 725 C C . THR A 1 89 ? 1.846 6.224 3.209 1.00 91.62 89 THR A C 1
ATOM 727 O O . THR A 1 89 ? 2.719 7.091 3.277 1.00 91.62 89 THR A O 1
ATOM 730 N N . TYR A 1 90 ? 1.887 5.128 3.964 1.00 91.75 90 TYR A N 1
ATOM 731 C CA . TYR A 1 90 ? 3.023 4.821 4.823 1.00 91.75 90 TYR A CA 1
ATOM 732 C C . TYR A 1 90 ? 4.286 4.493 4.014 1.00 91.75 90 TYR A C 1
ATOM 734 O O . TYR A 1 90 ? 5.392 4.883 4.398 1.00 91.75 90 TYR A O 1
ATOM 742 N N . MET A 1 91 ? 4.136 3.790 2.889 1.00 88.50 91 MET A N 1
ATOM 743 C CA . MET A 1 91 ? 5.257 3.386 2.046 1.00 88.50 91 MET A CA 1
ATOM 744 C C . MET A 1 91 ? 4.824 3.221 0.589 1.00 88.50 91 MET A C 1
ATOM 746 O O . MET A 1 91 ? 3.844 2.532 0.312 1.00 88.50 91 MET A O 1
ATOM 750 N N . ASP A 1 92 ? 5.584 3.817 -0.328 1.00 84.44 92 ASP A N 1
ATOM 751 C CA . ASP A 1 92 ? 5.384 3.724 -1.772 1.00 84.44 92 ASP A CA 1
ATOM 752 C C . ASP A 1 92 ? 6.696 3.326 -2.487 1.00 84.44 92 ASP A C 1
ATOM 754 O O . ASP A 1 92 ? 7.780 3.554 -1.943 1.00 84.44 92 ASP A O 1
ATOM 758 N N . PRO A 1 93 ? 6.645 2.727 -3.695 1.00 77.94 93 PRO A N 1
ATOM 759 C CA . PRO A 1 93 ? 7.843 2.256 -4.395 1.00 77.9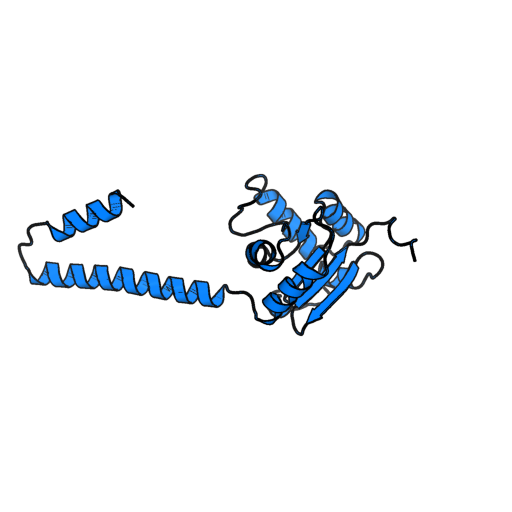4 93 PRO A CA 1
ATOM 760 C C . PRO A 1 93 ? 8.720 3.377 -4.966 1.00 77.94 93 PRO A C 1
ATOM 762 O O . PRO A 1 93 ? 9.876 3.131 -5.306 1.00 77.94 93 PRO A O 1
ATOM 765 N N . LEU A 1 94 ? 8.165 4.578 -5.146 1.00 73.06 94 LEU A N 1
ATOM 766 C CA . LEU A 1 94 ? 8.877 5.738 -5.678 1.00 73.06 94 LEU A CA 1
ATOM 767 C C . LEU A 1 94 ? 9.562 6.541 -4.564 1.00 73.06 94 LEU A C 1
ATOM 769 O O . LEU A 1 94 ? 10.376 7.414 -4.868 1.00 73.06 94 LEU A O 1
ATOM 773 N N . PHE A 1 95 ? 9.254 6.237 -3.297 1.00 69.31 95 PHE A N 1
ATOM 774 C CA . PHE A 1 95 ? 9.704 6.942 -2.095 1.00 69.31 95 PHE A CA 1
ATOM 775 C C . PHE A 1 95 ? 9.498 8.458 -2.197 1.00 69.31 95 PHE A C 1
ATOM 777 O O . PHE A 1 95 ? 10.257 9.243 -1.618 1.00 69.31 95 PHE A O 1
ATOM 784 N N . ALA A 1 96 ? 8.494 8.871 -2.975 1.00 58.28 96 ALA A N 1
ATOM 785 C CA . ALA A 1 96 ? 8.394 10.226 -3.501 1.00 58.28 96 ALA A CA 1
ATOM 786 C C . ALA A 1 96 ? 8.146 11.254 -2.390 1.00 58.28 96 ALA A C 1
ATOM 788 O O . ALA A 1 96 ? 8.620 12.387 -2.476 1.00 58.28 96 ALA A O 1
ATOM 789 N N . PHE A 1 97 ? 7.449 10.847 -1.325 1.00 56.50 97 PHE A N 1
ATOM 790 C CA . PHE A 1 97 ? 7.047 11.743 -0.242 1.00 56.50 97 PHE A CA 1
ATOM 791 C C . PHE A 1 97 ? 7.901 11.631 1.026 1.00 56.50 97 PHE A C 1
ATOM 793 O O . PHE A 1 97 ? 7.851 12.537 1.861 1.00 56.50 97 PHE A O 1
ATOM 800 N N . ASN A 1 98 ? 8.705 10.571 1.199 1.00 59.66 98 ASN A N 1
ATOM 801 C CA . ASN A 1 98 ? 9.630 10.478 2.333 1.00 59.66 98 ASN A CA 1
ATOM 802 C C . ASN A 1 98 ? 10.824 9.533 2.071 1.00 59.66 98 ASN A C 1
ATOM 804 O O . ASN A 1 98 ? 10.744 8.341 2.375 1.00 59.66 98 ASN A O 1
ATOM 808 N N . PRO A 1 99 ? 11.959 10.047 1.562 1.00 64.25 99 PRO A N 1
ATOM 809 C CA . PRO A 1 99 ? 13.143 9.232 1.285 1.00 64.25 99 PRO A CA 1
ATOM 810 C C . PRO A 1 99 ? 13.920 8.824 2.551 1.00 64.25 99 PRO A C 1
ATOM 812 O O . PRO A 1 99 ? 14.883 8.060 2.467 1.00 64.25 99 PRO A O 1
ATOM 815 N N . TYR A 1 100 ? 13.544 9.327 3.731 1.00 63.59 100 TYR A N 1
ATOM 816 C CA . TYR A 1 100 ? 14.230 9.027 4.984 1.00 63.59 100 TYR A CA 1
ATOM 817 C C . TYR A 1 100 ? 13.633 7.779 5.649 1.00 63.59 100 TYR A C 1
ATOM 819 O O . TYR A 1 100 ? 12.419 7.605 5.715 1.00 63.59 100 TYR A O 1
ATOM 827 N N . ASN A 1 101 ? 14.494 6.927 6.213 1.00 77.56 101 ASN A N 1
ATOM 828 C CA . ASN A 1 101 ? 14.111 5.754 7.011 1.00 77.56 101 ASN A CA 1
ATOM 829 C C . ASN A 1 101 ? 13.349 4.645 6.257 1.00 77.56 101 ASN A C 1
ATOM 831 O O . ASN A 1 101 ? 12.587 3.906 6.879 1.00 77.56 101 ASN A O 1
ATOM 835 N N . ILE A 1 102 ? 13.595 4.477 4.951 1.00 84.94 102 ILE A N 1
ATOM 836 C CA . ILE A 1 102 ? 12.992 3.412 4.125 1.00 84.94 102 ILE A CA 1
ATOM 837 C C . ILE A 1 102 ? 13.135 2.033 4.785 1.00 84.94 102 ILE A C 1
ATOM 839 O O . ILE A 1 102 ? 12.142 1.327 4.940 1.00 84.94 102 ILE A O 1
ATOM 843 N N . SER A 1 103 ? 14.341 1.671 5.241 1.00 86.12 103 SER A N 1
ATOM 844 C CA . SER A 1 103 ? 14.586 0.375 5.891 1.00 86.12 103 SER A CA 1
ATOM 845 C C . SER A 1 103 ? 13.728 0.185 7.140 1.00 86.12 103 SER A C 1
ATOM 847 O O . SER A 1 103 ? 13.103 -0.857 7.303 1.00 86.12 103 SER A O 1
ATOM 849 N N . ARG A 1 104 ? 13.617 1.221 7.982 1.00 89.31 104 ARG A N 1
ATOM 850 C CA . ARG A 1 104 ? 12.780 1.174 9.186 1.00 89.31 104 ARG A CA 1
ATOM 851 C C . ARG A 1 104 ? 11.303 1.032 8.825 1.00 89.31 104 ARG A C 1
ATOM 853 O O . ARG A 1 104 ? 10.625 0.214 9.425 1.00 89.31 104 ARG A O 1
ATOM 860 N N . ARG A 1 105 ? 10.801 1.787 7.842 1.00 89.62 105 ARG A N 1
ATOM 861 C CA . ARG A 1 105 ? 9.399 1.684 7.396 1.00 89.62 105 ARG A CA 1
ATOM 862 C C . ARG A 1 105 ? 9.083 0.306 6.834 1.00 89.62 105 ARG A C 1
ATOM 864 O O . ARG A 1 105 ? 8.021 -0.248 7.111 1.00 89.62 105 ARG A O 1
ATOM 871 N N . TYR A 1 106 ? 10.018 -0.273 6.090 1.00 89.75 106 TYR A N 1
ATOM 872 C CA . TYR A 1 106 ? 9.894 -1.635 5.595 1.00 89.75 106 TYR A CA 1
ATOM 873 C C . TYR A 1 106 ? 9.846 -2.648 6.748 1.00 89.75 106 TYR A C 1
ATOM 875 O O . TYR A 1 106 ? 8.926 -3.460 6.816 1.00 89.75 106 TYR A O 1
ATOM 883 N N . GLU A 1 107 ? 10.772 -2.555 7.704 1.00 91.69 107 GLU A N 1
ATOM 884 C CA . GLU A 1 107 ? 10.797 -3.412 8.895 1.00 91.69 107 GLU A CA 1
ATOM 885 C C . GLU A 1 107 ? 9.526 -3.274 9.742 1.00 91.69 107 GLU A C 1
ATOM 887 O O . GLU A 1 107 ? 8.944 -4.280 10.145 1.00 91.69 107 GLU A O 1
ATOM 892 N N . THR A 1 108 ? 9.054 -2.048 9.976 1.00 92.81 108 THR A N 1
ATOM 893 C CA . THR A 1 108 ? 7.798 -1.785 10.687 1.00 92.81 108 THR A CA 1
ATOM 894 C C . THR A 1 108 ? 6.604 -2.351 9.923 1.00 92.81 108 THR A C 1
ATOM 896 O O . THR A 1 108 ? 5.724 -2.945 10.541 1.00 92.81 108 THR A O 1
ATOM 899 N N . SER A 1 109 ? 6.587 -2.255 8.591 1.00 92.50 109 SER A N 1
ATOM 900 C CA . SER A 1 109 ? 5.527 -2.857 7.772 1.00 92.50 109 SER A CA 1
ATOM 901 C C . SER A 1 109 ? 5.492 -4.375 7.933 1.00 92.50 109 SER A C 1
ATOM 903 O O . SER A 1 109 ? 4.429 -4.939 8.185 1.00 92.50 109 SER A O 1
ATOM 905 N N . GLU A 1 110 ? 6.650 -5.037 7.880 1.00 91.38 110 GLU A N 1
ATOM 906 C CA . GLU A 1 110 ? 6.757 -6.481 8.117 1.00 91.38 110 GLU A CA 1
ATOM 907 C C . GLU A 1 110 ? 6.318 -6.867 9.537 1.00 91.38 110 GLU A C 1
ATOM 909 O O . GLU A 1 110 ? 5.620 -7.868 9.722 1.00 91.38 110 GLU A O 1
ATOM 914 N N . GLN A 1 111 ? 6.683 -6.071 10.547 1.00 93.88 111 GLN A N 1
ATOM 915 C CA . GLN A 1 111 ? 6.244 -6.277 11.929 1.00 93.88 111 GLN A CA 1
ATOM 916 C C . GLN A 1 111 ? 4.723 -6.158 12.056 1.00 93.88 111 GLN A C 1
ATOM 918 O O . GLN A 1 111 ? 4.101 -7.032 12.659 1.00 93.88 111 GLN A O 1
ATOM 923 N N . VAL A 1 112 ? 4.117 -5.131 11.454 1.00 94.06 112 VAL A N 1
ATOM 924 C CA . VAL A 1 112 ? 2.663 -4.929 11.439 1.00 94.06 112 VAL A CA 1
ATOM 925 C C . VAL A 1 112 ? 1.968 -6.103 10.750 1.00 94.06 112 VAL A C 1
ATOM 927 O O . VAL A 1 112 ? 1.077 -6.700 11.351 1.00 94.06 112 VAL A O 1
ATOM 930 N N . PHE A 1 113 ? 2.406 -6.498 9.549 1.00 91.44 113 PHE A N 1
ATOM 931 C CA . PHE A 1 113 ? 1.797 -7.603 8.800 1.00 91.44 113 PHE A CA 1
ATOM 932 C C . PHE A 1 113 ? 1.871 -8.942 9.541 1.00 91.44 113 PHE A C 1
ATOM 934 O O . PHE A 1 113 ? 0.901 -9.701 9.530 1.00 91.44 113 PHE A O 1
ATOM 941 N N . ARG A 1 114 ? 2.999 -9.251 10.193 1.00 91.19 114 ARG A N 1
ATOM 942 C CA . ARG A 1 114 ? 3.234 -10.560 10.833 1.00 91.19 114 ARG A CA 1
ATOM 943 C C . ARG A 1 114 ? 2.767 -10.637 12.287 1.00 91.19 114 ARG A C 1
ATOM 945 O O . ARG A 1 114 ? 2.614 -11.739 12.818 1.00 91.19 114 ARG A O 1
ATOM 952 N N . SER A 1 115 ? 2.572 -9.502 12.954 1.00 91.50 115 SER A N 1
ATOM 953 C CA . SER A 1 115 ? 2.233 -9.457 14.377 1.00 91.50 115 SER A CA 1
ATOM 954 C C . SER A 1 115 ? 0.859 -10.064 14.665 1.00 91.50 115 SER A C 1
ATOM 956 O O . SER A 1 115 ? -0.122 -9.787 13.985 1.00 91.50 115 SER A O 1
ATOM 958 N N . ARG A 1 116 ? 0.786 -10.857 15.740 1.00 91.62 116 ARG A N 1
ATOM 959 C CA . ARG A 1 116 ? -0.463 -11.357 16.348 1.00 91.62 116 ARG A CA 1
ATOM 960 C C . ARG A 1 116 ? -0.751 -10.707 17.706 1.00 91.62 116 ARG A C 1
ATOM 962 O O . ARG A 1 116 ? -1.620 -11.166 18.441 1.00 91.62 116 ARG A O 1
ATOM 969 N N . LYS A 1 117 ? 0.018 -9.682 18.078 1.00 94.56 117 LYS A N 1
ATOM 970 C CA . LYS A 1 117 ? -0.103 -8.975 19.357 1.00 94.56 117 LYS A CA 1
ATOM 971 C C . LYS A 1 117 ? -0.826 -7.656 19.113 1.00 94.56 117 LYS A C 1
ATOM 973 O O . LYS A 1 117 ? -0.224 -6.746 18.550 1.00 94.56 117 LYS A O 1
ATOM 978 N N . LEU A 1 118 ? -2.090 -7.571 19.532 1.00 94.38 118 LEU A N 1
ATOM 979 C CA . LEU A 1 118 ? -2.951 -6.411 19.279 1.00 94.38 118 LEU 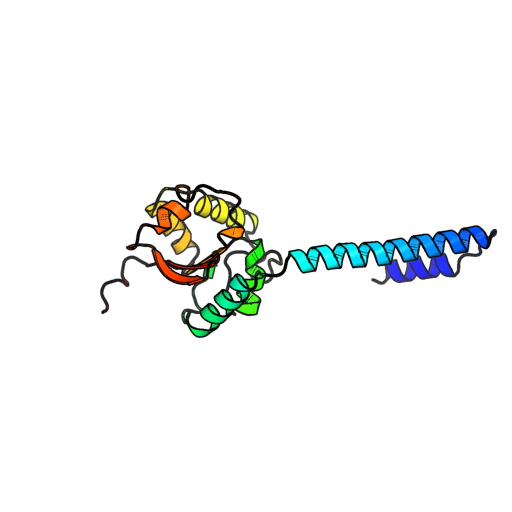A CA 1
ATOM 980 C C . LEU A 1 118 ? -2.313 -5.105 19.766 1.00 94.38 118 LEU A C 1
ATOM 982 O O . LEU A 1 118 ? -2.078 -4.221 18.951 1.00 94.38 118 LEU A O 1
ATOM 986 N N . ASP A 1 119 ? -1.943 -5.034 21.046 1.00 94.38 119 ASP A N 1
ATOM 987 C CA . ASP A 1 119 ? -1.397 -3.818 21.668 1.00 94.38 119 ASP A CA 1
ATOM 988 C C . ASP A 1 119 ? -0.094 -3.360 21.001 1.00 94.38 119 ASP A C 1
ATOM 990 O O . ASP A 1 119 ? 0.145 -2.171 20.797 1.00 94.38 119 ASP A O 1
ATOM 994 N N . TYR A 1 120 ? 0.753 -4.317 20.607 1.00 95.44 120 TYR A N 1
ATOM 995 C CA . TYR A 1 120 ? 1.996 -4.025 19.898 1.00 95.44 120 TYR A CA 1
ATOM 996 C C . TYR A 1 120 ? 1.721 -3.464 18.500 1.00 95.44 120 TYR A C 1
ATOM 998 O O . TYR A 1 120 ? 2.281 -2.435 18.133 1.00 95.44 120 TYR A O 1
ATOM 1006 N N . THR A 1 121 ? 0.826 -4.099 17.738 1.00 95.75 121 THR A N 1
ATOM 1007 C CA . THR A 1 121 ? 0.428 -3.613 16.412 1.00 95.75 121 THR A CA 1
ATOM 1008 C C . THR A 1 121 ? -0.227 -2.237 16.503 1.00 95.75 121 THR A C 1
ATOM 1010 O O . THR A 1 121 ? 0.138 -1.344 15.747 1.00 95.75 121 THR A O 1
ATOM 1013 N N . GLN A 1 122 ? -1.145 -2.029 17.448 1.00 95.00 122 GLN A N 1
ATOM 1014 C CA . GLN A 1 122 ? -1.807 -0.741 17.652 1.00 95.00 122 GLN A CA 1
ATOM 1015 C C . GLN A 1 122 ? -0.808 0.354 18.041 1.00 95.00 122 GLN A C 1
ATOM 1017 O O . GLN A 1 122 ? -0.899 1.471 17.531 1.00 95.00 122 GLN A O 1
ATOM 1022 N N . SER A 1 123 ? 0.178 0.034 18.885 1.00 95.06 123 SER A N 1
ATOM 1023 C CA . SER A 1 123 ? 1.264 0.953 19.231 1.00 95.06 123 SER A CA 1
ATOM 1024 C C . SER A 1 123 ? 2.082 1.349 18.001 1.00 95.06 123 SER A C 1
ATOM 1026 O O . SER A 1 123 ? 2.268 2.541 17.767 1.00 95.06 123 SER A O 1
ATOM 1028 N N . LEU A 1 124 ? 2.481 0.388 17.156 1.00 95.38 124 LEU A N 1
ATOM 1029 C CA . LEU A 1 124 ? 3.195 0.677 15.905 1.00 95.38 124 LEU A CA 1
ATOM 1030 C C . LEU A 1 124 ? 2.375 1.573 14.968 1.00 95.38 124 LEU A C 1
ATOM 1032 O O . LEU A 1 124 ? 2.880 2.585 14.486 1.00 95.38 124 LEU A O 1
ATOM 1036 N N . LEU A 1 125 ? 1.100 1.238 14.746 1.00 95.25 125 LEU A N 1
ATOM 1037 C CA . LEU A 1 125 ? 0.202 2.031 13.902 1.00 95.25 125 LEU A CA 1
ATOM 1038 C C . LEU A 1 125 ? 0.040 3.461 14.443 1.00 95.25 125 LEU A C 1
ATOM 1040 O O . LEU A 1 125 ? 0.070 4.421 13.679 1.00 95.25 125 LEU A O 1
ATOM 1044 N N . THR A 1 126 ? -0.061 3.617 15.764 1.00 93.88 126 THR A N 1
ATOM 1045 C CA . THR A 1 126 ? -0.218 4.924 16.415 1.00 93.88 126 THR A CA 1
ATOM 1046 C C . THR A 1 126 ? 1.060 5.759 16.352 1.00 93.88 126 THR A C 1
ATOM 1048 O O . THR A 1 126 ? 0.999 6.936 15.999 1.00 93.88 126 THR A O 1
ATOM 1051 N N . GLN A 1 127 ? 2.219 5.162 16.652 1.00 93.19 127 GLN A N 1
ATOM 1052 C CA . GLN A 1 127 ? 3.531 5.822 16.590 1.00 93.19 127 GLN A CA 1
ATOM 1053 C C . GLN A 1 127 ? 3.840 6.354 15.194 1.00 93.19 127 GLN A C 1
ATOM 1055 O O . GLN A 1 127 ? 4.408 7.434 15.043 1.00 93.19 127 GLN A O 1
ATOM 1060 N N . GLU A 1 128 ? 3.438 5.602 14.178 1.00 92.12 128 GLU A N 1
ATOM 1061 C CA . GLU A 1 128 ? 3.622 5.966 12.784 1.00 92.12 128 GLU A CA 1
ATOM 1062 C C . GLU A 1 128 ? 2.424 6.761 12.236 1.00 92.12 128 GLU A C 1
ATOM 1064 O O . GLU A 1 128 ? 2.361 7.002 11.042 1.00 92.12 128 GLU A O 1
ATOM 1069 N N . ASN A 1 129 ? 1.474 7.206 13.068 1.00 93.38 129 ASN A N 1
ATOM 1070 C CA . ASN A 1 129 ? 0.316 8.014 12.663 1.00 93.38 129 ASN A CA 1
ATOM 1071 C C . ASN A 1 129 ? -0.501 7.408 11.495 1.00 93.38 129 ASN A C 1
ATOM 1073 O O . ASN A 1 129 ? -0.974 8.108 10.593 1.00 93.38 129 ASN A O 1
ATOM 1077 N N . ILE A 1 130 ? -0.660 6.086 11.510 1.00 94.75 130 ILE A N 1
ATOM 1078 C CA . ILE A 1 130 ? -1.485 5.326 10.573 1.00 94.75 130 ILE A CA 1
ATOM 1079 C C . ILE A 1 130 ? -2.916 5.278 11.115 1.00 94.75 130 ILE A C 1
ATOM 1081 O O . ILE A 1 130 ? -3.149 4.794 12.221 1.00 94.75 130 ILE A O 1
ATOM 1085 N N . GLY A 1 131 ? -3.873 5.773 10.328 1.00 95.62 131 GLY A N 1
ATOM 1086 C CA . GLY A 1 131 ? -5.301 5.778 10.684 1.00 95.62 131 GLY A CA 1
ATOM 1087 C C . GLY A 1 131 ? -6.154 4.855 9.821 1.00 95.62 131 GLY A C 1
ATOM 1088 O O . GLY A 1 131 ? -7.250 4.480 10.226 1.00 95.62 131 GLY A O 1
ATOM 1089 N N . TYR A 1 132 ? -5.649 4.448 8.655 1.00 97.00 132 TYR A N 1
ATOM 1090 C CA . TYR A 1 132 ? -6.396 3.616 7.718 1.00 97.00 132 TYR A CA 1
ATOM 1091 C C . TYR A 1 132 ? -5.537 2.488 7.174 1.00 97.00 132 TYR A C 1
ATOM 1093 O O . TYR A 1 132 ? -4.337 2.655 6.961 1.00 97.00 132 TYR A O 1
ATOM 1101 N N . LEU A 1 133 ? -6.171 1.353 6.908 1.00 96.19 133 LEU A N 1
ATOM 1102 C CA . LEU A 1 133 ? -5.559 0.192 6.285 1.00 96.19 133 LEU A CA 1
ATOM 1103 C C . LEU A 1 133 ? -6.317 -0.157 5.002 1.00 96.19 133 LEU A C 1
ATOM 1105 O O . LEU A 1 133 ? -7.548 -0.159 5.003 1.00 96.19 133 LEU A O 1
ATOM 1109 N N . VAL A 1 134 ? -5.595 -0.475 3.928 1.00 95.25 134 VAL A N 1
ATOM 1110 C CA . VAL A 1 134 ? -6.180 -0.871 2.637 1.00 95.25 134 VAL A CA 1
ATOM 1111 C C . VAL A 1 134 ? -5.486 -2.117 2.127 1.00 95.25 134 VAL A C 1
ATOM 1113 O O . VAL A 1 134 ? -4.269 -2.111 1.927 1.00 95.25 134 VAL A O 1
ATOM 1116 N N . PHE A 1 135 ? -6.251 -3.175 1.873 1.00 90.56 135 PHE A N 1
ATOM 1117 C CA . PHE A 1 135 ? -5.692 -4.451 1.434 1.00 90.56 135 PHE A CA 1
ATOM 1118 C C . PHE A 1 135 ? -6.512 -5.070 0.320 1.00 90.56 135 PHE A C 1
ATOM 1120 O O . PHE A 1 135 ? -7.731 -5.156 0.425 1.00 90.56 135 PHE A O 1
ATOM 1127 N N . ASP A 1 136 ? -5.816 -5.566 -0.698 1.00 88.12 136 ASP A N 1
ATOM 1128 C CA . ASP A 1 136 ? -6.379 -6.469 -1.692 1.00 88.12 136 ASP A CA 1
ATOM 1129 C C . ASP A 1 136 ? -6.116 -7.913 -1.254 1.00 88.12 136 ASP A C 1
ATOM 1131 O O . ASP A 1 136 ? -4.979 -8.387 -1.248 1.00 88.12 136 ASP A O 1
ATOM 1135 N N . ARG A 1 137 ? -7.177 -8.627 -0.883 1.00 80.62 137 ARG A N 1
ATOM 1136 C CA . ARG A 1 137 ? -7.153 -10.042 -0.505 1.00 80.62 137 ARG A CA 1
ATOM 1137 C C . ARG A 1 137 ? -6.659 -10.936 -1.640 1.00 80.62 137 ARG A C 1
ATOM 1139 O O . ARG A 1 137 ? -6.154 -12.017 -1.354 1.00 80.62 137 ARG A O 1
ATOM 1146 N N . SER A 1 138 ? -6.747 -10.506 -2.901 1.00 76.69 138 SER A N 1
ATOM 1147 C CA . SER A 1 138 ? -6.192 -11.264 -4.031 1.00 76.69 138 SER A CA 1
ATOM 1148 C C . SER A 1 138 ? -4.659 -11.216 -4.083 1.00 76.69 138 SER A C 1
ATOM 1150 O O . SER A 1 138 ? -4.033 -12.153 -4.575 1.00 76.69 138 SER A O 1
ATOM 1152 N N . GLN A 1 139 ? -4.044 -10.173 -3.510 1.00 71.81 139 GLN A N 1
ATOM 1153 C CA . GLN A 1 139 ? -2.589 -10.022 -3.408 1.00 71.81 139 GLN A CA 1
ATOM 1154 C C . GLN A 1 139 ? -1.996 -10.741 -2.187 1.00 71.81 139 GLN A C 1
ATOM 1156 O O . GLN A 1 139 ? -0.775 -10.775 -2.022 1.00 71.81 139 GLN A O 1
ATOM 1161 N N . ASN A 1 140 ? -2.831 -11.332 -1.325 1.00 61.75 140 ASN A N 1
ATOM 1162 C CA . ASN A 1 140 ? -2.351 -12.047 -0.151 1.00 61.75 140 ASN A CA 1
ATOM 1163 C C . ASN A 1 140 ? -1.586 -13.313 -0.554 1.00 61.75 140 ASN A C 1
ATOM 1165 O O . ASN A 1 140 ? -2.150 -14.386 -0.762 1.00 61.75 140 ASN A O 1
ATOM 1169 N N . PHE A 1 141 ? -0.258 -13.208 -0.551 1.00 54.09 141 PHE A N 1
ATOM 1170 C CA . PHE A 1 141 ? 0.648 -14.358 -0.582 1.00 54.09 141 PHE A CA 1
ATOM 1171 C C . PHE A 1 141 ? 0.521 -15.235 0.680 1.00 54.09 141 PHE A C 1
ATOM 1173 O O . PHE A 1 141 ? 0.948 -16.389 0.677 1.00 54.09 141 PHE A O 1
ATOM 1180 N N . ILE A 1 142 ? -0.097 -14.715 1.746 1.00 52.19 142 ILE A N 1
ATOM 1181 C CA . ILE A 1 142 ? -0.418 -15.446 2.974 1.00 52.19 142 ILE A CA 1
ATOM 1182 C C . ILE A 1 142 ? -1.895 -15.847 2.908 1.00 52.19 142 ILE A C 1
ATOM 1184 O O . ILE A 1 142 ? -2.785 -15.065 3.227 1.00 52.19 142 ILE A O 1
ATOM 1188 N N . LYS A 1 143 ? -2.150 -17.081 2.467 1.00 53.97 143 LYS A N 1
ATOM 1189 C CA . LYS A 1 143 ? -3.497 -17.665 2.320 1.00 53.97 143 LYS A CA 1
ATOM 1190 C C . LYS A 1 143 ? -4.234 -17.906 3.645 1.00 53.97 143 LYS A C 1
ATOM 1192 O O . LYS A 1 143 ? -5.387 -18.319 3.628 1.00 53.97 143 LYS A O 1
ATOM 1197 N N . GLU A 1 144 ? -3.588 -17.680 4.784 1.00 59.97 144 GLU A N 1
ATOM 1198 C CA . GLU A 1 144 ? -4.185 -17.924 6.092 1.00 59.97 144 GLU A CA 1
ATOM 1199 C C . GLU A 1 144 ? -4.770 -16.626 6.655 1.00 59.97 144 GLU A C 1
ATOM 1201 O O . GLU A 1 144 ? -4.070 -15.838 7.295 1.00 59.97 144 GLU A O 1
ATOM 1206 N N . GLU A 1 145 ? -6.078 -16.432 6.453 1.00 59.97 145 GLU A N 1
ATOM 1207 C CA . GLU A 1 145 ? -6.873 -15.358 7.076 1.00 59.97 145 GLU A CA 1
ATOM 1208 C C . GLU A 1 145 ? -6.753 -15.322 8.615 1.00 59.97 145 GLU A C 1
ATOM 1210 O O . GLU A 1 145 ? -7.081 -14.316 9.243 1.00 59.97 145 GLU A O 1
ATOM 1215 N N . ASP A 1 146 ? -6.246 -16.401 9.217 1.00 65.62 146 ASP A N 1
ATOM 1216 C CA . ASP A 1 146 ? -6.024 -16.580 10.652 1.00 65.62 146 ASP A CA 1
ATOM 1217 C C . ASP A 1 146 ? -4.618 -16.182 11.135 1.00 65.62 146 ASP A C 1
ATOM 1219 O O . ASP A 1 146 ? -4.227 -16.510 12.260 1.00 65.62 146 ASP A O 1
ATOM 1223 N N . THR A 1 147 ? -3.830 -15.469 10.325 1.00 77.19 147 THR A N 1
ATOM 1224 C CA . THR A 1 147 ? -2.461 -15.097 10.708 1.00 77.19 147 THR A CA 1
ATOM 1225 C C . THR A 1 147 ? -2.159 -13.608 10.614 1.00 77.19 147 THR A C 1
ATOM 1227 O O . THR A 1 147 ? -2.716 -12.869 9.804 1.00 77.19 147 THR A O 1
ATOM 1230 N N . GLY A 1 148 ? -1.252 -13.170 11.492 1.00 87.62 148 GLY A N 1
ATOM 1231 C CA . GLY A 1 148 ? -0.713 -11.814 11.503 1.00 87.62 148 GLY A CA 1
ATOM 1232 C C . GLY A 1 148 ? -1.782 -10.740 11.699 1.00 87.62 148 GLY A C 1
ATOM 1233 O O . GLY A 1 148 ? -2.730 -10.920 12.468 1.00 87.62 148 GLY A O 1
ATOM 1234 N N . LEU A 1 149 ? -1.631 -9.634 10.968 1.00 90.88 149 LEU A N 1
ATOM 1235 C CA . LEU A 1 149 ? -2.550 -8.499 11.004 1.00 90.88 149 LEU A CA 1
ATOM 1236 C C . LEU A 1 149 ? -3.993 -8.904 10.697 1.00 90.88 149 LEU A C 1
ATOM 1238 O O . LEU A 1 149 ? -4.907 -8.424 11.359 1.00 90.88 149 LEU A O 1
ATOM 1242 N N . PHE A 1 150 ? -4.212 -9.802 9.733 1.00 89.50 150 PHE A N 1
ATOM 1243 C CA . PHE A 1 150 ? -5.562 -10.182 9.307 1.00 89.50 150 PHE A CA 1
ATOM 1244 C C . PHE A 1 150 ? -6.362 -10.869 10.417 1.00 89.50 150 PHE A C 1
ATOM 1246 O O . PHE A 1 150 ? -7.567 -10.641 10.523 1.00 89.50 150 PHE A O 1
ATOM 1253 N N . PHE A 1 151 ? -5.690 -11.619 11.297 1.00 90.00 151 PHE A N 1
ATOM 1254 C CA . PHE A 1 151 ? -6.309 -12.143 12.514 1.00 90.00 151 PHE A CA 1
ATOM 1255 C C . PHE A 1 151 ? -6.739 -11.012 13.462 1.00 90.00 151 PHE A C 1
ATOM 1257 O O . PHE A 1 151 ? -7.829 -11.058 14.034 1.00 90.00 151 PHE A O 1
ATOM 1264 N N . LEU A 1 152 ? -5.906 -9.976 13.609 1.00 92.62 152 LEU A N 1
ATOM 1265 C CA . LEU A 1 152 ? -6.171 -8.837 14.493 1.00 92.62 152 LEU A CA 1
ATOM 1266 C C . LEU A 1 152 ? -7.342 -7.969 14.023 1.00 92.62 152 LEU A C 1
ATOM 1268 O O . LEU A 1 152 ? -8.045 -7.425 14.872 1.00 92.62 152 LEU A O 1
ATOM 1272 N N . LEU A 1 153 ? -7.609 -7.895 12.712 1.00 92.38 153 LEU A N 1
ATOM 1273 C CA . LEU A 1 153 ? -8.744 -7.144 12.144 1.00 92.38 153 LEU A CA 1
ATOM 1274 C C . LEU A 1 153 ? -10.115 -7.618 12.656 1.00 92.38 153 LEU A C 1
ATOM 1276 O O . LEU A 1 153 ? -11.102 -6.903 12.519 1.00 92.38 153 LEU A O 1
ATOM 1280 N N . ARG A 1 154 ? -10.195 -8.803 13.279 1.00 90.94 154 ARG A N 1
ATOM 1281 C CA . ARG A 1 154 ? -11.410 -9.296 13.955 1.00 90.94 154 ARG A CA 1
ATOM 1282 C C . ARG A 1 154 ? -11.739 -8.523 15.235 1.00 90.94 154 ARG A C 1
ATOM 1284 O O . ARG A 1 154 ? -12.850 -8.636 15.754 1.00 90.94 154 ARG A O 1
ATOM 1291 N N . ASN A 1 155 ? -10.783 -7.772 15.781 1.00 93.31 155 ASN A N 1
ATOM 1292 C CA . ASN A 1 155 ? -11.010 -6.927 16.940 1.00 93.31 155 ASN A CA 1
ATOM 1293 C C . ASN A 1 155 ? -11.695 -5.617 16.523 1.00 93.31 155 ASN A C 1
ATOM 1295 O O . ASN A 1 155 ? -11.038 -4.635 16.184 1.00 93.31 155 ASN A O 1
ATOM 1299 N N . ASN A 1 156 ? -13.022 -5.588 16.637 1.00 92.06 156 ASN A N 1
ATOM 1300 C CA . ASN A 1 156 ? -13.835 -4.419 16.285 1.00 92.06 156 ASN A CA 1
ATOM 1301 C C . ASN A 1 156 ? -13.673 -3.216 17.235 1.00 92.06 156 ASN A C 1
ATOM 1303 O O . ASN A 1 156 ? -14.238 -2.159 16.968 1.00 92.06 156 ASN A O 1
ATOM 1307 N N . LYS A 1 157 ? -12.946 -3.362 18.356 1.00 93.00 157 LYS A N 1
ATOM 1308 C CA . LYS A 1 157 ? -12.617 -2.232 19.243 1.00 93.00 157 LYS A CA 1
ATOM 1309 C C . LYS A 1 157 ? -11.417 -1.437 18.731 1.00 93.00 157 LYS A C 1
ATOM 1311 O O . LYS A 1 157 ? -11.314 -0.258 19.039 1.00 93.00 157 LYS A O 1
ATOM 1316 N N . THR A 1 158 ? -10.537 -2.075 17.959 1.00 93.69 158 THR A N 1
ATOM 1317 C CA . THR A 1 158 ? -9.338 -1.453 17.381 1.00 93.69 158 THR A CA 1
ATOM 1318 C C . THR A 1 158 ? -9.482 -1.209 15.882 1.00 93.69 158 THR A C 1
ATOM 1320 O O . THR A 1 158 ? -8.934 -0.237 15.375 1.00 93.69 158 THR A O 1
ATOM 1323 N N . PHE A 1 159 ? -10.211 -2.063 15.161 1.00 95.81 159 PHE A N 1
ATOM 1324 C CA . PHE A 1 159 ? -10.340 -1.978 13.709 1.00 95.81 159 PHE A CA 1
ATOM 1325 C C . PHE A 1 159 ? -11.802 -1.950 13.289 1.00 95.81 159 PHE A C 1
ATOM 1327 O O . PHE A 1 159 ? -12.561 -2.874 13.571 1.00 95.81 159 PHE A O 1
ATOM 1334 N N . LYS A 1 160 ? -12.196 -0.912 12.556 1.00 96.19 160 LYS A N 1
ATOM 1335 C CA . LYS A 1 160 ? -13.544 -0.782 12.004 1.00 96.19 160 LYS A CA 1
ATOM 1336 C C . LYS A 1 160 ? -13.490 -0.896 10.489 1.00 96.19 160 LYS A C 1
ATOM 1338 O O . LYS A 1 160 ? -12.863 -0.080 9.824 1.00 96.19 160 LYS A O 1
ATOM 1343 N N . LYS A 1 161 ? -14.167 -1.893 9.918 1.00 95.44 161 LYS A N 1
ATOM 1344 C CA . LYS A 1 161 ? -14.314 -1.989 8.460 1.00 95.44 161 LYS A CA 1
ATOM 1345 C C . LYS A 1 161 ? -15.189 -0.835 7.969 1.00 95.44 161 LYS A C 1
ATOM 1347 O O . LYS A 1 161 ? -16.325 -0.702 8.418 1.00 95.44 161 LYS A O 1
ATOM 1352 N N . LEU A 1 162 ? -14.666 -0.024 7.056 1.00 96.06 162 LEU A N 1
ATOM 1353 C CA . LEU A 1 162 ? -15.403 1.085 6.449 1.00 96.06 162 LEU A CA 1
ATOM 1354 C C . LEU A 1 162 ? -15.996 0.710 5.092 1.00 96.06 162 LEU A C 1
ATOM 1356 O O . LEU A 1 162 ? -17.101 1.134 4.762 1.00 96.06 162 LEU A O 1
ATOM 1360 N N . TYR A 1 163 ? -15.259 -0.080 4.312 1.00 96.19 163 TYR A N 1
ATOM 1361 C CA . TYR A 1 163 ? -15.637 -0.451 2.955 1.00 96.19 163 TYR A CA 1
ATOM 1362 C C . TYR A 1 163 ? -15.065 -1.819 2.582 1.00 96.19 163 TYR A C 1
ATOM 1364 O O . TYR A 1 163 ? -14.020 -2.231 3.091 1.00 96.19 163 TYR A O 1
ATOM 1372 N N . SER A 1 164 ? -15.757 -2.529 1.695 1.00 94.12 164 SER A N 1
ATOM 1373 C CA . SER A 1 164 ? -15.252 -3.747 1.069 1.00 94.12 164 SER A CA 1
ATOM 1374 C C . SER A 1 164 ? -15.955 -3.997 -0.261 1.00 94.12 164 SER A C 1
ATOM 1376 O O . SER A 1 164 ? -17.183 -3.909 -0.332 1.00 94.12 164 SER A O 1
ATOM 1378 N N . ASN A 1 165 ? -15.188 -4.344 -1.294 1.00 91.69 165 ASN A N 1
ATOM 1379 C CA . ASN A 1 165 ? -15.701 -4.803 -2.580 1.00 91.69 165 ASN A CA 1
ATOM 1380 C C . ASN A 1 165 ? -14.959 -6.066 -3.040 1.00 91.69 165 ASN A C 1
ATOM 1382 O O . ASN A 1 165 ? -13.793 -6.017 -3.390 1.00 91.69 165 ASN A O 1
ATOM 1386 N N . HIS A 1 166 ? -15.641 -7.212 -3.064 1.00 85.88 166 HIS A N 1
ATOM 1387 C CA . HIS A 1 166 ? -15.103 -8.505 -3.521 1.00 85.88 166 HIS A CA 1
ATOM 1388 C C . HIS A 1 166 ? -13.734 -8.906 -2.925 1.00 85.88 166 HIS A C 1
ATOM 1390 O O . HIS A 1 166 ? -13.707 -9.738 -2.021 1.00 85.88 166 HIS A O 1
ATOM 1396 N N . SER A 1 167 ? -12.620 -8.354 -3.419 1.00 88.31 167 SER A N 1
ATOM 1397 C CA . SER A 1 167 ? -11.259 -8.596 -2.944 1.00 88.31 167 SER A CA 1
ATOM 1398 C C . SER A 1 167 ? -10.633 -7.459 -2.129 1.00 88.31 167 SER A C 1
ATOM 1400 O O . SER A 1 167 ? -9.712 -7.751 -1.373 1.00 88.31 167 SER A O 1
ATOM 1402 N N . VAL A 1 168 ? -11.080 -6.200 -2.213 1.00 93.56 168 VAL A N 1
ATOM 1403 C CA . VAL A 1 168 ? -10.406 -5.082 -1.520 1.00 93.56 168 VAL A CA 1
ATOM 1404 C C . VAL A 1 168 ? -11.193 -4.638 -0.288 1.00 93.56 168 VAL A C 1
ATOM 1406 O O . VAL A 1 168 ? -12.425 -4.621 -0.275 1.00 93.56 168 VAL A O 1
ATOM 1409 N N . GLU A 1 169 ? -10.482 -4.319 0.793 1.00 95.00 169 GLU A N 1
ATOM 1410 C CA . GLU A 1 169 ? -11.061 -3.866 2.059 1.00 95.00 169 GLU A CA 1
ATOM 1411 C C . GLU A 1 169 ? -10.381 -2.594 2.569 1.00 95.00 169 GLU A C 1
ATOM 1413 O O . GLU A 1 169 ? -9.157 -2.465 2.498 1.00 95.00 169 GLU A O 1
ATOM 1418 N N . VAL A 1 170 ? -11.182 -1.700 3.157 1.00 96.69 170 VAL A N 1
ATOM 1419 C CA . VAL A 1 170 ? -10.727 -0.495 3.861 1.00 96.69 170 VAL A CA 1
ATOM 1420 C C . VAL A 1 170 ? -11.116 -0.590 5.328 1.00 96.69 170 VAL A C 1
ATOM 1422 O O . VAL A 1 170 ? -12.284 -0.810 5.667 1.00 96.69 170 VAL A O 1
ATOM 1425 N N . TRP A 1 171 ? -10.138 -0.371 6.196 1.00 96.50 171 TRP A N 1
ATOM 1426 C CA . TRP A 1 171 ? -10.289 -0.423 7.643 1.00 96.50 171 TRP A CA 1
ATOM 1427 C C . TRP A 1 171 ? -9.814 0.881 8.274 1.00 96.50 171 TRP A C 1
ATOM 1429 O O . TRP A 1 171 ? -8.803 1.442 7.866 1.00 96.50 171 TRP A O 1
ATOM 1439 N N . GLU A 1 172 ? -10.530 1.343 9.285 1.00 96.06 172 GLU A N 1
ATOM 1440 C CA . GLU A 1 172 ? -10.158 2.447 10.165 1.00 96.06 172 GLU A CA 1
ATOM 1441 C C . GLU A 1 172 ? -9.533 1.894 11.446 1.00 96.06 172 GLU A C 1
ATOM 1443 O O . GLU A 1 172 ? -10.019 0.907 12.008 1.00 96.06 172 GLU A O 1
ATOM 1448 N N . VAL A 1 173 ? -8.450 2.525 11.894 1.00 95.62 173 VAL A N 1
ATOM 1449 C CA . VAL A 1 173 ? -7.769 2.216 13.152 1.00 95.62 173 VAL A CA 1
ATOM 1450 C C . VAL A 1 173 ? -8.327 3.135 14.233 1.00 95.62 173 VAL A C 1
ATOM 1452 O O . VAL A 1 173 ? -8.074 4.337 14.226 1.00 95.62 173 VAL A O 1
ATOM 1455 N N . LEU A 1 174 ? -9.078 2.563 15.169 1.00 92.81 174 LEU A N 1
ATOM 1456 C CA . LEU A 1 174 ? -9.684 3.287 16.279 1.00 92.81 174 LEU A CA 1
ATOM 1457 C C . LEU A 1 174 ? -8.635 3.547 17.366 1.00 92.81 174 LEU A C 1
ATOM 1459 O O . LEU A 1 174 ? -7.951 2.627 17.832 1.00 92.81 174 LEU A O 1
ATOM 1463 N N . GLN A 1 175 ? -8.514 4.803 17.793 1.00 79.25 175 GLN A N 1
ATOM 1464 C CA . GLN A 1 175 ? -7.721 5.155 18.968 1.00 79.25 175 GLN A CA 1
ATOM 1465 C C . GLN A 1 175 ? -8.575 4.989 20.232 1.00 79.25 175 GLN A C 1
ATOM 1467 O O . GLN A 1 175 ? -9.766 5.316 20.238 1.00 79.25 175 GLN A O 1
ATOM 1472 N N . GLU A 1 176 ? -7.985 4.477 21.318 1.00 62.31 176 GLU A N 1
ATOM 1473 C CA . GLU A 1 176 ? -8.655 4.463 22.624 1.00 62.31 176 GLU A CA 1
ATOM 1474 C C . GLU A 1 176 ? -8.931 5.912 23.058 1.00 62.31 176 GLU A C 1
ATOM 1476 O O . GLU A 1 176 ? -8.027 6.638 23.463 1.00 62.31 176 GLU A O 1
ATOM 1481 N N . GLY A 1 177 ? -10.188 6.342 22.911 1.00 53.56 177 GLY A N 1
ATOM 1482 C CA . GLY A 1 177 ? -10.644 7.702 23.218 1.00 53.56 177 GLY A CA 1
ATOM 1483 C C . GLY A 1 177 ? -11.726 8.243 22.277 1.00 53.56 177 GLY A C 1
ATOM 1484 O O . GLY A 1 177 ? -12.503 9.095 22.692 1.00 53.56 177 GLY A O 1
ATOM 1485 N N . GLU A 1 178 ? -11.850 7.716 21.055 1.00 50.91 178 GLU A N 1
ATOM 1486 C CA . GLU A 1 178 ? -12.819 8.212 20.053 1.00 50.91 178 GLU A CA 1
ATOM 1487 C C . GLU A 1 178 ? -14.135 7.404 20.004 1.00 50.91 178 GLU A C 1
ATOM 1489 O O . GLU A 1 178 ? -15.048 7.719 19.247 1.00 50.91 178 GLU A O 1
ATOM 1494 N N . GLY A 1 179 ? -14.268 6.372 20.847 1.00 41.81 179 GLY A N 1
ATOM 1495 C CA . GLY A 1 179 ? -15.429 5.469 20.895 1.00 41.81 179 GLY A CA 1
ATOM 1496 C C . GLY A 1 179 ? -16.579 5.880 21.828 1.00 41.81 179 GLY A C 1
ATOM 1497 O O . GLY A 1 179 ? -17.505 5.095 22.014 1.00 41.81 179 GLY A O 1
ATOM 1498 N N . LEU A 1 180 ? -16.539 7.069 22.436 1.00 36.62 180 LEU A N 1
ATOM 1499 C CA . LEU A 1 180 ? -17.616 7.604 23.285 1.00 36.62 180 LEU A CA 1
ATOM 1500 C C . LEU A 1 180 ? -18.124 8.919 22.692 1.00 36.62 180 LEU A C 1
ATOM 1502 O O . LEU A 1 180 ? -17.868 9.999 23.219 1.00 36.62 180 LEU A O 1
ATOM 1506 N N . GLY A 1 181 ? -18.802 8.827 21.552 1.00 47.03 181 GLY A N 1
ATOM 1507 C CA . GLY A 1 181 ? -19.241 10.010 20.823 1.00 47.03 181 GLY A CA 1
ATOM 1508 C C . GLY A 1 181 ? -20.292 9.754 19.754 1.00 47.03 181 GLY A C 1
ATOM 1509 O O . GLY A 1 181 ? -20.215 10.391 18.714 1.00 47.03 181 GLY A O 1
ATOM 1510 N N . THR A 1 182 ? -21.245 8.850 19.994 1.00 37.00 182 THR A N 1
ATOM 1511 C CA . THR A 1 182 ? -22.588 8.861 19.378 1.00 37.00 182 THR A CA 1
ATOM 1512 C C . THR A 1 182 ? -23.565 8.136 20.282 1.00 37.00 182 THR A C 1
ATOM 1514 O O . THR A 1 182 ? -23.257 6.965 20.607 1.00 37.00 182 THR A O 1
#

pLDDT: mean 84.65, std 13.42, range [36.62, 97.0]

Foldseek 3Di:
DVVVVVVVVCLVPDDDPDVVVSVVVVVVVVCVVVVVVVVVVVVVVVLDDDPQLLVVLQVLLPPVDDQQAAEEEPQSCQVVNCPRNVHHHLHHPVCVPHPPPNVVSVVLSVCQQQDPDLVVNLVSCVVSRHFKYKYFQVPPPPPDCCGHNSVNCVPCQQWDWDDDDPGMTMITGDDVPPPPDD

Radius of gyration: 23.45 Å; chains: 1; bounding box: 56×32×68 Å

Sequence (182 aa):
SFFVAYGFLVVLKREWELEMIKQLTLVILFCGILFSSISFANRVAVLGPSPEMVDTLSWMRTHVRDEGKMVFTYYSNGFWVETLAEKRTYMDPLFAFNPYNISRRYETSEQVFRSRKLDYTQSLLTQENIGYLVFDRSQNFIKEEDTGLFFLLRNNKTFKKLYSNHSVEVWEVLQEGEGLGT

Secondary structure (DSSP, 8-state):
-HHHHHHHHHHHHSPPS-HHHHHHHHHHHHHHHHHHHHHHHHHHHHHSPPHHHHHHHHHHHHH---SSSEEE--GGGHHHIIIII---BS--TT--S--TTHHHHHHHHHHHHH---HHHHHHHHHHTTEEEEEEEGGG-S---TTSHHHHHTT-TTTEEEEEEETTEEEEEE--TTSSS--